Protein AF-A0A1V3ITT8-F1 (afdb_monomer_lite)

Sequence (87 aa):
MRSKSLGDLTALSSAQQLSENQETRLIGSEYTLFLNADEVMIRANNLMMESDEILEEDFHYYDEESLAFCGTTDFIHFLNAYIDFIT

Radius of gyration: 15.22 Å; chains: 1; bounding box: 30×44×28 Å

Structure (mmCIF, N/CA/C/O backbone):
data_AF-A0A1V3ITT8-F1
#
_entry.id   AF-A0A1V3ITT8-F1
#
loop_
_atom_site.group_PDB
_atom_site.id
_atom_site.type_symbol
_atom_site.label_atom_id
_atom_site.label_alt_id
_atom_site.label_comp_id
_atom_site.label_asym_id
_atom_site.label_entity_id
_atom_site.label_seq_id
_atom_site.pdbx_PDB_ins_code
_atom_site.Cartn_x
_atom_site.Cartn_y
_atom_site.Cartn_z
_atom_site.occupancy
_atom_site.B_iso_or_equiv
_atom_site.auth_seq_id
_atom_site.auth_comp_id
_atom_site.auth_asym_id
_atom_site.auth_atom_id
_atom_site.pdbx_PDB_model_num
ATOM 1 N N . MET A 1 1 ? 7.410 -19.427 -12.970 1.00 52.03 1 MET A N 1
ATOM 2 C CA . MET A 1 1 ? 6.431 -19.026 -11.939 1.00 52.03 1 MET A CA 1
ATOM 3 C C . MET A 1 1 ? 7.171 -18.232 -10.884 1.00 52.03 1 MET A C 1
ATOM 5 O O . MET A 1 1 ? 8.116 -18.768 -10.315 1.00 52.03 1 MET A O 1
ATOM 9 N N . ARG A 1 2 ? 6.849 -16.947 -10.699 1.00 56.66 2 ARG A N 1
ATOM 10 C CA . ARG A 1 2 ? 7.410 -16.163 -9.590 1.00 56.66 2 ARG A CA 1
ATOM 11 C C . ARG A 1 2 ? 6.661 -16.598 -8.328 1.00 56.66 2 ARG A C 1
ATOM 13 O O . ARG A 1 2 ? 5.458 -16.424 -8.259 1.00 56.66 2 ARG A O 1
ATOM 20 N N . SER A 1 3 ? 7.363 -17.232 -7.389 1.00 64.62 3 SER A N 1
ATOM 21 C CA . SER A 1 3 ? 6.823 -17.596 -6.071 1.00 64.62 3 SER A CA 1
ATOM 22 C C . SER A 1 3 ? 6.248 -16.368 -5.358 1.00 64.62 3 SER A C 1
ATOM 24 O O . SER A 1 3 ? 6.781 -15.272 -5.536 1.00 64.62 3 SER A O 1
ATOM 26 N N . LYS A 1 4 ? 5.235 -16.568 -4.501 1.00 66.44 4 LYS A N 1
ATOM 27 C CA . LYS A 1 4 ? 4.701 -15.544 -3.587 1.00 66.44 4 LYS A CA 1
ATOM 28 C C . LYS A 1 4 ? 5.845 -14.798 -2.894 1.00 66.44 4 LYS A C 1
ATOM 30 O O . LYS A 1 4 ? 6.699 -15.435 -2.268 1.00 66.44 4 LYS A O 1
ATOM 35 N N . SER A 1 5 ? 5.869 -13.472 -3.016 1.00 82.12 5 SER A N 1
ATOM 36 C CA . SER A 1 5 ? 6.823 -12.634 -2.292 1.00 82.12 5 SER A CA 1
ATOM 37 C C . SER A 1 5 ? 6.387 -12.516 -0.833 1.00 82.12 5 SER A C 1
ATOM 39 O O . SER A 1 5 ? 5.212 -12.296 -0.540 1.00 82.12 5 SER A O 1
ATOM 41 N N . LEU A 1 6 ? 7.338 -12.622 0.097 1.00 85.62 6 LEU A N 1
ATOM 42 C CA . LEU A 1 6 ? 7.090 -12.355 1.517 1.00 85.62 6 LEU A CA 1
ATOM 43 C C . LEU A 1 6 ? 6.565 -10.922 1.736 1.00 85.62 6 LEU A C 1
ATOM 45 O O . LEU A 1 6 ? 5.764 -10.692 2.642 1.00 85.62 6 LEU A O 1
ATOM 49 N N . GLY A 1 7 ? 6.979 -9.978 0.880 1.00 89.75 7 GLY A N 1
ATOM 50 C CA . GLY A 1 7 ? 6.512 -8.592 0.909 1.00 89.75 7 GLY A CA 1
ATOM 51 C C . GLY A 1 7 ? 5.012 -8.469 0.641 1.00 89.75 7 GLY A C 1
ATOM 52 O O . GLY A 1 7 ? 4.313 -7.835 1.425 1.00 89.75 7 GLY A O 1
ATOM 53 N N . ASP A 1 8 ? 4.506 -9.148 -0.393 1.00 91.44 8 ASP A N 1
ATOM 54 C CA . ASP A 1 8 ? 3.090 -9.084 -0.788 1.00 91.44 8 ASP A CA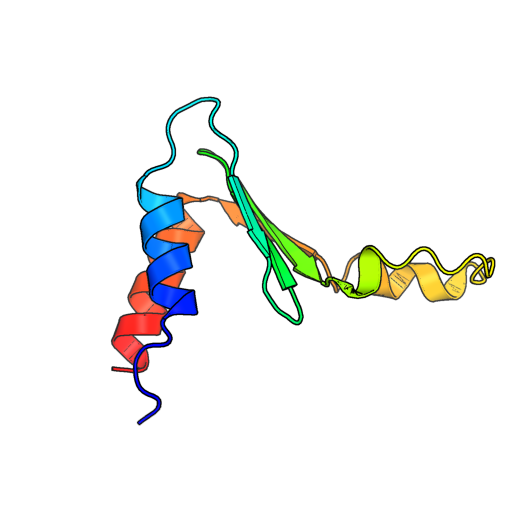 1
ATOM 55 C C . ASP A 1 8 ? 2.180 -9.633 0.321 1.00 91.44 8 ASP A C 1
ATOM 57 O O . ASP A 1 8 ? 1.161 -9.035 0.663 1.00 91.44 8 ASP A O 1
ATOM 61 N N . LEU A 1 9 ? 2.586 -10.745 0.947 1.00 93.44 9 LEU A N 1
ATOM 62 C CA . LEU A 1 9 ? 1.856 -11.348 2.068 1.00 93.44 9 LEU A CA 1
ATOM 63 C C . LEU A 1 9 ? 1.871 -10.455 3.314 1.00 93.44 9 LEU A C 1
ATOM 65 O O . LEU A 1 9 ? 0.862 -10.345 4.010 1.00 93.44 9 LEU A O 1
ATOM 69 N N . THR A 1 10 ? 2.997 -9.791 3.582 1.00 95.25 10 THR A N 1
ATOM 70 C CA . THR A 1 10 ? 3.118 -8.850 4.704 1.00 95.25 10 THR A CA 1
ATOM 71 C C . THR A 1 10 ? 2.217 -7.636 4.483 1.00 95.25 10 THR A C 1
ATOM 73 O O . THR A 1 10 ? 1.477 -7.260 5.392 1.00 95.25 10 THR A O 1
ATOM 76 N N . ALA A 1 11 ? 2.213 -7.073 3.271 1.00 95.69 11 ALA A N 1
ATOM 77 C CA . ALA A 1 11 ? 1.350 -5.953 2.906 1.00 95.69 11 ALA A CA 1
ATOM 78 C C . ALA A 1 11 ? -0.136 -6.315 3.032 1.00 95.69 11 ALA A C 1
ATOM 80 O O . ALA A 1 11 ? -0.889 -5.582 3.672 1.00 95.69 11 ALA A O 1
ATOM 81 N N . LEU A 1 12 ? -0.532 -7.483 2.516 1.00 96.75 12 LEU A N 1
ATOM 82 C CA . LEU A 1 12 ? -1.904 -7.977 2.618 1.00 96.75 12 LEU A CA 1
ATOM 83 C C . LEU A 1 12 ? -2.337 -8.172 4.077 1.00 96.75 12 LEU A C 1
ATOM 85 O O . LEU A 1 12 ? -3.384 -7.669 4.478 1.00 96.75 12 LEU A O 1
ATOM 89 N N . SER A 1 13 ? -1.520 -8.864 4.880 1.00 96.88 13 SER A N 1
ATOM 90 C CA . SER A 1 13 ? -1.839 -9.106 6.293 1.00 96.88 13 SER A CA 1
ATOM 91 C C . SER A 1 13 ? -1.947 -7.808 7.098 1.00 96.88 13 SER A C 1
ATOM 93 O O . SER A 1 13 ? -2.861 -7.668 7.904 1.00 96.88 13 SER A O 1
ATOM 95 N N . SER A 1 14 ? -1.068 -6.837 6.826 1.00 96.69 14 SER A N 1
ATOM 96 C CA . SER A 1 14 ? -1.083 -5.538 7.499 1.00 96.69 14 SER A CA 1
ATOM 97 C C . SER A 1 14 ? -2.348 -4.759 7.155 1.00 96.69 14 SER A C 1
ATOM 99 O O . SER A 1 14 ? -3.004 -4.252 8.057 1.00 96.69 14 SER A O 1
ATOM 101 N N . ALA A 1 15 ? -2.728 -4.713 5.872 1.00 96.56 15 ALA A N 1
ATOM 102 C CA . ALA A 1 15 ? -3.931 -4.012 5.428 1.00 96.56 15 ALA A CA 1
ATOM 103 C C . ALA A 1 15 ? -5.216 -4.614 6.028 1.00 96.56 15 ALA A C 1
ATOM 105 O O . ALA A 1 15 ? -6.128 -3.884 6.401 1.00 96.56 15 ALA A O 1
ATOM 106 N N . GLN A 1 16 ? -5.279 -5.942 6.174 1.00 96.62 16 GLN A N 1
ATOM 107 C CA . GLN A 1 16 ? -6.448 -6.645 6.721 1.00 96.62 16 GLN A CA 1
ATOM 108 C C . GLN A 1 16 ? -6.645 -6.466 8.235 1.00 96.62 16 GLN A C 1
ATOM 110 O O . GLN A 1 16 ? -7.732 -6.742 8.739 1.00 96.62 16 GLN A O 1
ATOM 115 N N . GLN A 1 17 ? -5.606 -6.061 8.968 1.00 95.56 17 GLN A N 1
ATOM 116 C CA . GLN A 1 17 ? -5.623 -5.961 10.432 1.00 95.56 17 GLN A CA 1
ATOM 117 C C . GLN A 1 17 ? -5.821 -4.532 10.955 1.00 95.56 17 GLN A C 1
ATOM 119 O O . GLN A 1 17 ? -5.833 -4.336 12.169 1.00 95.56 17 GLN A O 1
ATOM 124 N N . LEU A 1 18 ? -5.970 -3.545 10.069 1.00 94.12 18 LEU A N 1
ATOM 125 C CA . LEU A 1 18 ? -6.150 -2.146 10.453 1.00 94.12 18 LEU A CA 1
ATOM 126 C C . LEU A 1 18 ? -7.502 -1.931 11.140 1.00 94.12 18 LEU A C 1
ATOM 128 O O . LEU A 1 18 ? -8.545 -2.327 10.622 1.00 94.12 18 LEU A O 1
ATOM 132 N N . SER A 1 19 ? -7.481 -1.272 12.298 1.00 91.75 19 SER A N 1
ATOM 133 C CA . SER A 1 19 ? -8.683 -0.750 12.951 1.00 91.75 19 SER A CA 1
ATOM 134 C C . SER A 1 19 ? -8.874 0.742 12.674 1.00 91.75 19 SER A C 1
ATOM 136 O O . SER A 1 19 ? -7.936 1.441 12.287 1.00 91.75 19 SER A O 1
ATOM 138 N N . GLU A 1 20 ? -10.075 1.258 12.949 1.00 84.81 20 GLU A N 1
ATOM 139 C CA . GLU A 1 20 ? -10.345 2.701 12.933 1.00 84.81 20 GLU A CA 1
ATOM 140 C C . GLU A 1 20 ? -9.304 3.458 13.783 1.00 84.81 20 GLU A C 1
ATOM 142 O O . GLU A 1 20 ? -9.009 3.067 14.916 1.00 84.81 20 GLU A O 1
ATOM 147 N N . ASN A 1 21 ? -8.756 4.550 13.236 1.00 88.62 21 ASN A N 1
ATOM 148 C CA . ASN A 1 21 ? -7.683 5.379 13.815 1.00 88.62 21 ASN A CA 1
ATOM 149 C C . ASN A 1 21 ? -6.296 4.720 13.928 1.00 88.62 21 ASN A C 1
ATOM 151 O O . ASN A 1 21 ? -5.414 5.270 14.593 1.00 88.62 21 ASN A O 1
ATOM 155 N N . GLN A 1 22 ? -6.082 3.557 13.313 1.00 92.00 22 GLN A N 1
ATOM 156 C CA . GLN A 1 22 ? -4.766 2.934 13.261 1.00 92.00 22 GLN A CA 1
ATOM 157 C C . GLN A 1 22 ? -4.055 3.299 11.958 1.00 92.00 22 GLN A C 1
ATOM 159 O O . GLN A 1 22 ? -4.619 3.172 10.873 1.00 92.00 22 GLN A O 1
ATOM 164 N N . GLU A 1 23 ? -2.796 3.706 12.076 1.00 94.44 23 GLU A N 1
ATOM 165 C CA . GLU A 1 23 ? -1.918 3.969 10.941 1.00 94.44 23 GLU A CA 1
ATOM 166 C C . GLU A 1 23 ? -0.678 3.088 11.049 1.00 94.44 23 GLU A C 1
ATOM 168 O O . GLU A 1 23 ? -0.123 2.887 12.135 1.00 94.44 23 GLU A O 1
ATOM 173 N N . THR A 1 24 ? -0.230 2.549 9.922 1.00 95.88 24 THR A N 1
ATOM 174 C CA . THR A 1 24 ? 1.004 1.767 9.846 1.00 95.88 24 THR A CA 1
ATOM 175 C C . THR A 1 24 ? 1.782 2.101 8.585 1.00 95.88 24 THR A C 1
ATOM 177 O O . THR A 1 24 ? 1.250 2.645 7.614 1.00 95.88 24 THR A O 1
ATOM 180 N N . ARG A 1 25 ? 3.071 1.767 8.598 1.00 96.31 25 ARG A N 1
ATOM 181 C CA . ARG A 1 25 ? 3.985 2.025 7.491 1.00 96.31 25 ARG A CA 1
ATOM 182 C C . ARG A 1 25 ? 4.837 0.798 7.213 1.00 96.31 25 ARG A C 1
ATOM 184 O O . ARG A 1 25 ? 5.468 0.264 8.123 1.00 96.31 25 ARG A O 1
ATOM 191 N N . LEU A 1 26 ? 4.911 0.400 5.947 1.00 96.19 26 LEU A N 1
ATOM 192 C CA . LEU A 1 26 ? 5.791 -0.669 5.479 1.00 96.19 26 LEU A CA 1
ATOM 193 C C . LEU A 1 26 ? 6.844 -0.073 4.549 1.00 96.19 26 LEU A C 1
ATOM 195 O O . LEU A 1 26 ? 6.518 0.448 3.484 1.00 96.19 26 LEU A O 1
ATOM 199 N N . ILE A 1 27 ? 8.106 -0.135 4.965 1.00 94.38 27 ILE A N 1
ATOM 200 C CA . ILE A 1 27 ? 9.229 0.445 4.224 1.00 94.38 27 ILE A CA 1
ATOM 201 C C . ILE A 1 27 ? 9.870 -0.656 3.377 1.00 94.38 27 ILE A C 1
ATOM 203 O O . ILE A 1 27 ? 10.484 -1.580 3.911 1.00 94.38 27 ILE A O 1
ATOM 207 N N . GLY A 1 28 ? 9.705 -0.563 2.059 1.00 91.62 28 GLY A N 1
ATOM 208 C CA . GLY A 1 28 ? 10.430 -1.367 1.078 1.00 91.62 28 GLY A CA 1
ATOM 209 C C . GLY A 1 28 ? 11.727 -0.689 0.634 1.00 91.62 28 GLY A C 1
ATOM 210 O O . GLY A 1 28 ? 12.077 0.383 1.124 1.00 91.62 28 GLY A O 1
ATOM 211 N N . SER A 1 29 ? 12.440 -1.304 -0.314 1.00 89.88 29 SER A N 1
ATOM 212 C CA . SER A 1 29 ? 13.664 -0.717 -0.880 1.00 89.88 29 SER A CA 1
ATOM 213 C C . SER A 1 29 ? 13.364 0.511 -1.744 1.00 89.88 29 SER A C 1
ATOM 215 O O . SER A 1 29 ? 13.947 1.568 -1.526 1.00 89.88 29 SER A O 1
ATOM 217 N N . GLU A 1 30 ? 12.397 0.389 -2.657 1.00 88.50 30 GLU A N 1
ATOM 218 C CA . GLU A 1 30 ? 12.042 1.446 -3.616 1.00 88.50 30 GLU A CA 1
ATOM 219 C C . GLU A 1 30 ? 10.844 2.283 -3.165 1.00 88.50 30 GLU A C 1
ATOM 221 O O . GLU A 1 30 ? 10.793 3.481 -3.422 1.00 88.50 30 GLU A O 1
ATOM 226 N N . TYR A 1 31 ? 9.883 1.661 -2.477 1.00 91.94 31 TYR A N 1
ATOM 227 C CA . TYR A 1 31 ? 8.621 2.288 -2.095 1.00 91.94 31 TYR A CA 1
ATOM 228 C C . TYR A 1 31 ? 8.319 2.088 -0.617 1.00 91.94 31 TYR A C 1
ATOM 230 O O . TYR A 1 31 ? 8.652 1.059 -0.024 1.00 91.94 31 TYR A O 1
ATOM 238 N N . THR A 1 32 ? 7.606 3.053 -0.053 1.00 94.44 32 THR A N 1
ATOM 239 C CA . THR A 1 32 ? 6.982 2.966 1.261 1.00 94.44 32 THR A CA 1
ATOM 240 C C . THR A 1 32 ? 5.467 2.948 1.102 1.00 94.44 32 THR A C 1
ATOM 242 O O . THR A 1 32 ? 4.905 3.812 0.428 1.00 94.44 32 THR A O 1
ATOM 245 N N . LEU A 1 33 ? 4.812 1.991 1.759 1.00 96.50 33 LEU A N 1
ATOM 246 C CA . LEU A 1 33 ? 3.363 1.976 1.931 1.00 96.50 33 LEU A CA 1
ATOM 247 C C . LEU A 1 33 ? 2.993 2.641 3.251 1.00 96.50 33 LEU A C 1
ATOM 249 O O . LEU A 1 33 ? 3.597 2.356 4.287 1.00 96.50 33 LEU A O 1
ATOM 253 N N . PHE A 1 34 ? 1.963 3.467 3.210 1.00 97.31 34 PHE A N 1
ATOM 254 C CA . PHE A 1 34 ? 1.284 4.032 4.362 1.00 97.31 34 PHE A CA 1
ATOM 255 C C . PHE A 1 34 ? -0.140 3.518 4.313 1.00 97.31 34 PHE A C 1
ATOM 257 O O . PHE A 1 34 ? -0.782 3.607 3.267 1.00 97.31 34 PHE A O 1
ATOM 264 N N . LEU A 1 35 ? -0.604 2.937 5.409 1.00 97.75 35 LEU A N 1
ATOM 265 C CA . LEU A 1 35 ? -1.904 2.292 5.448 1.00 97.75 35 LEU A CA 1
ATOM 266 C C . LEU A 1 35 ? -2.685 2.779 6.660 1.00 97.75 35 LEU A C 1
ATOM 268 O O . LEU A 1 35 ? -2.160 2.786 7.777 1.00 97.75 35 LEU A O 1
ATOM 272 N N . ASN A 1 36 ? -3.943 3.123 6.428 1.00 96.81 36 ASN A N 1
ATOM 273 C CA . ASN A 1 36 ? -4.957 3.285 7.459 1.00 96.81 36 ASN A CA 1
ATOM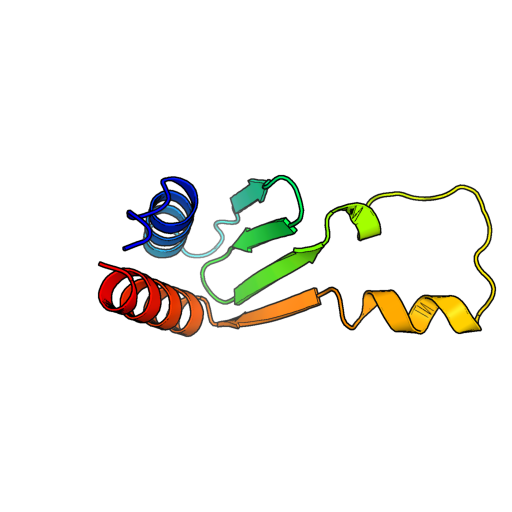 274 C C . ASN A 1 36 ? -6.244 2.552 7.029 1.00 96.81 36 ASN A C 1
ATOM 276 O O . ASN A 1 36 ? -6.269 1.875 5.999 1.00 96.81 36 ASN A O 1
ATOM 280 N N . ALA A 1 37 ? -7.300 2.615 7.838 1.00 96.50 37 ALA A N 1
ATOM 281 C CA . ALA A 1 37 ? -8.540 1.890 7.552 1.00 96.50 37 ALA A CA 1
ATOM 282 C C . ALA A 1 37 ? -9.242 2.344 6.253 1.00 96.50 37 ALA A C 1
ATOM 284 O O . ALA A 1 37 ? -9.930 1.538 5.626 1.00 96.50 37 ALA A O 1
ATOM 285 N N . ASP A 1 38 ? -9.037 3.593 5.831 1.00 96.31 38 ASP A N 1
ATOM 286 C CA . ASP A 1 38 ? -9.749 4.222 4.717 1.00 96.31 38 ASP A CA 1
ATOM 287 C C . ASP A 1 38 ? -8.928 4.219 3.416 1.00 96.31 38 ASP A C 1
ATOM 289 O O . ASP A 1 38 ? -9.460 3.931 2.342 1.00 96.31 38 ASP A O 1
ATOM 293 N N . GLU A 1 39 ? -7.626 4.493 3.502 1.00 96.75 39 GLU A N 1
ATOM 294 C CA . GLU A 1 39 ? -6.744 4.745 2.365 1.00 96.75 39 GLU A CA 1
ATOM 295 C C . GLU A 1 39 ? -5.361 4.089 2.523 1.00 96.75 39 GLU A C 1
ATOM 297 O O . GLU A 1 39 ? -4.778 4.001 3.612 1.00 96.75 39 GLU A O 1
ATOM 302 N N . VAL A 1 40 ? -4.807 3.674 1.385 1.00 97.50 40 VAL A N 1
ATOM 303 C CA . VAL A 1 40 ? -3.405 3.298 1.220 1.00 97.50 40 VAL A CA 1
ATOM 304 C C . VAL A 1 40 ? -2.724 4.309 0.309 1.00 97.5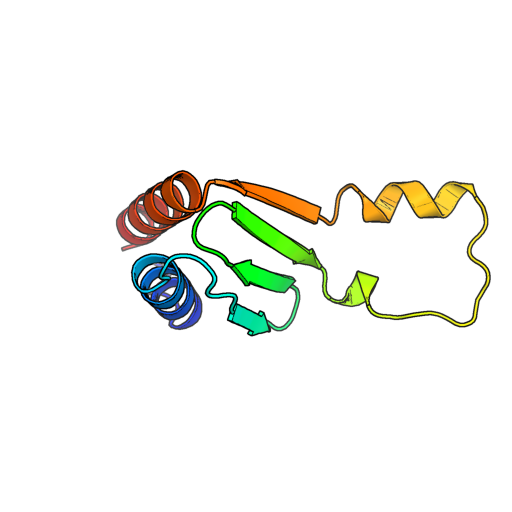0 40 VAL A C 1
ATOM 306 O O . VAL A 1 40 ? -3.159 4.520 -0.824 1.00 97.50 40 VAL A O 1
ATOM 309 N N . MET A 1 41 ? -1.607 4.862 0.781 1.00 95.69 41 MET A N 1
ATOM 310 C CA . MET A 1 41 ? -0.689 5.675 -0.014 1.00 95.69 41 MET A CA 1
ATOM 311 C C . MET A 1 41 ? 0.597 4.892 -0.279 1.00 95.69 41 MET A C 1
ATOM 313 O O . MET A 1 41 ? 1.242 4.386 0.642 1.00 95.69 41 MET A O 1
ATOM 317 N N . IL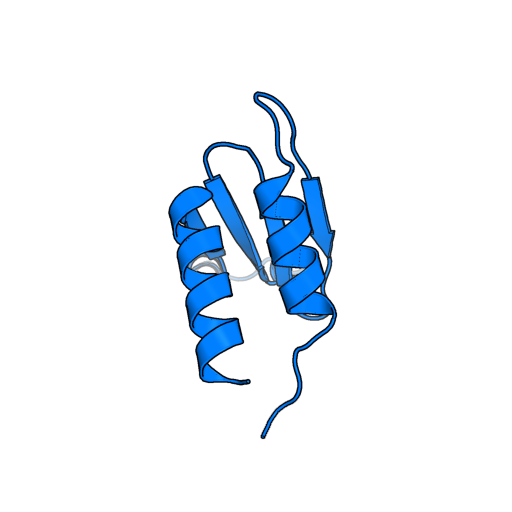E A 1 42 ? 1.007 4.835 -1.540 1.00 93.94 42 ILE A N 1
ATOM 318 C CA . ILE A 1 42 ? 2.297 4.304 -1.975 1.00 93.94 42 ILE A CA 1
ATOM 319 C C . ILE A 1 42 ? 3.149 5.485 -2.411 1.00 93.94 42 ILE A C 1
ATOM 321 O O . ILE A 1 42 ? 2.713 6.293 -3.225 1.00 93.94 42 ILE A O 1
ATOM 325 N N . ARG A 1 43 ? 4.367 5.576 -1.881 1.00 91.88 43 ARG A N 1
ATOM 326 C CA . ARG A 1 43 ? 5.301 6.659 -2.198 1.00 91.88 43 ARG A CA 1
ATOM 327 C C . ARG A 1 43 ? 6.678 6.103 -2.514 1.00 91.88 43 ARG A C 1
ATOM 329 O O . ARG A 1 43 ? 7.191 5.293 -1.738 1.00 91.88 43 ARG A O 1
ATOM 336 N N . ALA A 1 44 ? 7.299 6.570 -3.591 1.00 90.25 44 ALA A N 1
ATOM 337 C CA . ALA A 1 44 ? 8.699 6.264 -3.870 1.00 90.25 44 ALA A CA 1
ATOM 338 C C . ALA A 1 44 ? 9.626 6.832 -2.774 1.00 90.25 44 ALA A C 1
ATOM 340 O O . ALA A 1 44 ? 9.409 7.918 -2.233 1.00 90.25 44 ALA A O 1
ATOM 341 N N . ASN A 1 45 ? 10.655 6.082 -2.389 1.00 88.00 45 ASN A N 1
ATOM 342 C CA . ASN A 1 45 ? 11.545 6.462 -1.288 1.00 88.00 45 ASN A CA 1
ATOM 343 C C . ASN A 1 45 ? 12.493 7.610 -1.656 1.00 88.00 45 ASN A C 1
ATOM 345 O O . ASN A 1 45 ? 12.884 8.373 -0.774 1.00 88.00 45 ASN A O 1
ATOM 349 N N . ASN A 1 46 ? 12.834 7.748 -2.939 1.00 81.06 46 ASN A N 1
ATOM 350 C CA . ASN A 1 46 ? 13.647 8.850 -3.457 1.00 81.06 46 ASN A CA 1
ATOM 351 C C . ASN A 1 46 ? 12.984 10.226 -3.252 1.00 81.06 46 ASN A C 1
ATOM 353 O O . ASN A 1 46 ? 13.706 11.195 -3.074 1.00 81.06 46 ASN A O 1
ATOM 357 N N . LEU A 1 47 ? 11.652 10.304 -3.142 1.00 70.25 47 LEU A N 1
ATOM 358 C CA . LEU A 1 47 ? 10.935 11.532 -2.763 1.00 70.25 47 LEU A CA 1
ATOM 359 C C . LEU A 1 47 ? 11.226 12.004 -1.332 1.00 70.25 47 LEU A C 1
ATOM 361 O O . LEU A 1 47 ? 10.894 13.125 -0.967 1.00 70.25 47 LEU A O 1
ATOM 365 N N . MET A 1 48 ? 11.789 11.144 -0.476 1.00 60.25 48 MET A N 1
ATOM 366 C CA . MET A 1 48 ? 12.205 11.528 0.877 1.00 60.25 48 MET A CA 1
ATOM 367 C C . MET A 1 48 ? 13.662 12.006 0.929 1.00 60.25 48 MET A C 1
ATOM 369 O O . MET A 1 48 ? 14.119 12.442 1.984 1.00 60.25 48 MET A O 1
ATOM 373 N N . MET A 1 49 ? 14.398 11.905 -0.181 1.00 55.69 49 MET A N 1
ATOM 374 C CA . MET A 1 49 ? 15.732 12.474 -0.290 1.00 55.69 49 MET A CA 1
ATOM 375 C C . MET A 1 49 ? 15.581 13.971 -0.555 1.00 55.69 49 MET A C 1
ATOM 377 O O . MET A 1 49 ? 15.480 14.390 -1.701 1.00 55.69 49 MET A O 1
ATOM 381 N N . GLU A 1 50 ? 15.561 14.777 0.506 1.00 48.91 50 GLU A N 1
ATOM 382 C CA . GLU A 1 50 ? 15.882 16.199 0.384 1.00 48.91 50 GLU A CA 1
ATOM 383 C C . GLU A 1 50 ? 17.308 16.286 -0.173 1.00 48.91 50 GLU A C 1
ATOM 385 O O . GLU A 1 50 ? 18.294 16.097 0.542 1.00 48.91 50 GLU A O 1
ATOM 390 N N . SER A 1 51 ? 17.443 16.495 -1.480 1.00 46.66 51 SER A N 1
ATOM 391 C CA . SER A 1 51 ? 18.648 17.127 -1.982 1.00 46.66 51 SER A CA 1
ATOM 392 C C . SER A 1 51 ? 18.597 18.572 -1.500 1.00 46.66 51 SER A C 1
ATOM 394 O O . SER A 1 51 ? 17.675 19.297 -1.858 1.00 46.66 51 SER A O 1
ATOM 396 N N . ASP A 1 52 ? 19.609 19.023 -0.759 1.00 47.78 52 ASP A N 1
ATOM 397 C CA . ASP A 1 52 ? 19.863 20.451 -0.477 1.00 47.78 52 ASP A CA 1
ATOM 398 C C . ASP A 1 52 ? 20.076 21.291 -1.767 1.00 47.78 52 ASP A C 1
ATOM 400 O O . ASP A 1 52 ? 20.402 22.478 -1.720 1.00 47.78 52 ASP A O 1
ATOM 404 N N . GLU A 1 53 ? 19.922 20.681 -2.942 1.00 48.53 53 GLU A N 1
ATOM 405 C CA . GLU A 1 53 ? 19.911 21.328 -4.239 1.00 48.53 53 GLU A CA 1
ATOM 406 C C . GLU A 1 53 ? 18.490 21.797 -4.545 1.00 48.53 53 GLU A C 1
ATOM 408 O O . GLU A 1 53 ? 17.562 21.004 -4.684 1.00 48.53 53 GLU A O 1
ATOM 413 N N . ILE A 1 54 ? 18.337 23.117 -4.645 1.00 49.72 54 ILE A N 1
ATOM 414 C CA . ILE A 1 54 ? 17.145 23.778 -5.174 1.00 49.72 54 ILE A CA 1
ATOM 415 C C . ILE A 1 54 ? 16.956 23.263 -6.605 1.00 49.72 54 ILE A C 1
ATOM 417 O O . ILE A 1 54 ? 17.636 23.714 -7.526 1.00 49.72 54 ILE A O 1
ATOM 421 N N . LEU A 1 55 ? 16.082 22.276 -6.777 1.00 53.81 55 LEU A N 1
ATOM 422 C CA . LEU A 1 55 ? 15.688 21.791 -8.091 1.00 53.81 55 LEU A CA 1
ATOM 423 C C . LEU A 1 55 ? 14.824 22.871 -8.752 1.00 53.81 55 LEU A C 1
ATOM 425 O O . LEU A 1 55 ? 13.904 23.403 -8.135 1.00 53.81 55 LEU A 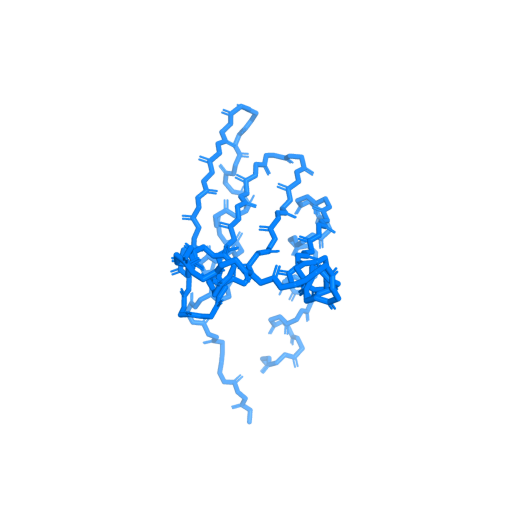O 1
ATOM 429 N N . GLU A 1 56 ? 15.179 23.250 -9.982 1.00 50.25 56 GLU A N 1
ATOM 430 C CA . GLU A 1 56 ? 14.438 24.245 -10.763 1.00 50.25 56 GLU A CA 1
ATOM 431 C C . GLU A 1 56 ? 12.978 23.808 -10.988 1.00 50.25 56 GLU A C 1
ATOM 433 O O . GLU A 1 56 ? 12.681 22.613 -11.007 1.00 50.25 56 GLU A O 1
ATOM 438 N N . GLU A 1 57 ? 12.077 24.781 -11.190 1.00 50.50 57 GLU A N 1
ATOM 439 C CA . GLU A 1 57 ? 10.609 24.611 -11.213 1.00 50.50 57 GLU A CA 1
ATOM 440 C C . GLU A 1 57 ? 10.091 23.500 -12.159 1.00 50.50 57 GLU A C 1
ATOM 442 O O . GLU A 1 57 ? 9.004 22.966 -11.939 1.00 50.50 57 GLU A O 1
ATOM 447 N N . ASP A 1 58 ? 10.875 23.092 -13.162 1.00 48.69 58 ASP A N 1
ATOM 448 C CA . ASP A 1 58 ? 10.544 22.027 -14.121 1.00 48.69 58 ASP A CA 1
ATOM 449 C C . ASP A 1 58 ? 10.772 20.586 -13.600 1.00 48.69 58 ASP A C 1
ATOM 451 O O . ASP A 1 58 ? 10.332 19.630 -14.243 1.00 48.69 58 ASP A O 1
ATOM 455 N N . PHE A 1 59 ? 11.418 20.385 -12.442 1.00 50.66 59 PHE A N 1
ATOM 456 C CA . PHE A 1 59 ? 11.652 19.048 -11.860 1.00 50.66 59 PHE A CA 1
ATOM 457 C C . PHE A 1 59 ? 10.580 18.592 -10.858 1.00 50.66 59 PHE A C 1
ATOM 459 O O . PHE A 1 59 ? 10.534 17.411 -10.522 1.00 50.66 59 PHE A O 1
ATOM 466 N N . HIS A 1 60 ? 9.678 19.480 -10.434 1.00 52.06 60 HIS A N 1
ATOM 467 C CA . HIS A 1 60 ? 8.587 19.138 -9.509 1.00 52.06 60 HIS A CA 1
ATOM 468 C C . HIS A 1 60 ? 7.523 18.211 -10.121 1.00 52.06 60 HIS A C 1
ATOM 470 O O . HIS A 1 60 ? 6.779 17.553 -9.397 1.00 52.06 60 HIS A O 1
ATOM 476 N N . TYR A 1 61 ? 7.464 18.106 -11.453 1.00 44.62 61 TYR A N 1
ATOM 477 C CA . TYR A 1 61 ? 6.504 17.244 -12.151 1.00 44.62 61 TYR A CA 1
ATOM 478 C C . TYR A 1 61 ? 6.729 15.734 -11.915 1.00 44.62 61 TYR A C 1
ATOM 480 O O . TYR A 1 61 ? 5.810 14.951 -12.140 1.00 44.62 61 TYR A O 1
ATOM 488 N N . TYR A 1 62 ? 7.905 15.306 -11.435 1.00 51.72 62 TYR A N 1
ATOM 489 C CA . TYR A 1 62 ? 8.217 13.886 -11.185 1.00 51.72 62 TYR A CA 1
ATOM 490 C C . TYR A 1 62 ? 7.720 13.360 -9.826 1.00 51.72 62 TYR A C 1
ATOM 492 O O . TYR A 1 62 ? 7.689 12.142 -9.603 1.00 51.72 62 TYR A O 1
ATOM 500 N N . ASP A 1 63 ? 7.311 14.256 -8.926 1.00 55.66 63 ASP A N 1
ATOM 501 C CA . ASP A 1 63 ? 6.899 13.889 -7.572 1.00 55.66 63 ASP A CA 1
ATOM 502 C C . ASP A 1 63 ? 5.469 13.330 -7.543 1.00 55.66 63 ASP A C 1
ATOM 504 O O . ASP A 1 63 ? 5.190 12.351 -6.846 1.00 55.66 63 ASP A O 1
ATOM 508 N N . GLU A 1 64 ? 4.573 13.898 -8.357 1.00 54.69 64 GLU A N 1
ATOM 509 C CA . GLU A 1 64 ? 3.169 13.478 -8.447 1.00 54.69 64 GLU A CA 1
ATOM 510 C C . GLU A 1 64 ? 2.998 12.115 -9.142 1.00 54.69 64 GLU A C 1
ATOM 512 O O . GLU A 1 64 ? 2.120 11.344 -8.760 1.00 54.69 64 GLU A O 1
ATOM 517 N N . GLU A 1 65 ? 3.867 11.758 -10.099 1.00 61.28 65 GLU A N 1
ATOM 518 C CA . GLU A 1 65 ? 3.878 10.422 -10.731 1.00 61.28 65 GLU A CA 1
ATOM 519 C C . GLU A 1 65 ? 4.398 9.317 -9.792 1.00 61.28 65 GLU A C 1
ATOM 521 O O . GLU A 1 65 ? 4.192 8.125 -10.034 1.00 61.28 65 GLU A O 1
ATOM 526 N N . SER A 1 66 ? 5.070 9.707 -8.707 1.00 77.44 66 SER A N 1
ATOM 527 C CA . SER A 1 66 ? 5.744 8.812 -7.760 1.00 77.44 66 SER A CA 1
ATOM 528 C C . SER A 1 66 ? 4.925 8.561 -6.479 1.00 77.44 66 SER A C 1
ATOM 530 O O . SER A 1 66 ? 5.429 7.984 -5.503 1.00 77.44 66 SER A O 1
ATOM 532 N N . LEU A 1 67 ? 3.652 8.974 -6.502 1.00 88.19 67 LEU A N 1
ATOM 533 C CA . LEU A 1 67 ? 2.638 8.791 -5.469 1.00 88.19 67 LEU A CA 1
ATOM 534 C C . LEU A 1 67 ? 1.404 8.092 -6.052 1.00 88.19 67 LEU A C 1
ATOM 536 O O . LEU A 1 67 ? 0.917 8.440 -7.123 1.00 88.19 67 LEU A O 1
ATOM 540 N N . ALA A 1 68 ? 0.855 7.123 -5.325 1.00 91.12 68 ALA A N 1
ATOM 541 C CA . ALA A 1 68 ? -0.404 6.482 -5.687 1.00 91.12 68 ALA A CA 1
ATOM 542 C C . ALA A 1 68 ? -1.291 6.303 -4.458 1.00 91.12 68 ALA A C 1
ATOM 544 O O . ALA A 1 68 ? -0.803 5.963 -3.380 1.00 91.12 68 ALA A O 1
ATOM 545 N N . PHE A 1 69 ? -2.595 6.489 -4.649 1.00 94.56 69 PHE A N 1
ATOM 546 C CA . PHE A 1 69 ? -3.606 6.391 -3.602 1.00 94.56 69 PHE A CA 1
ATOM 547 C C . PHE A 1 69 ? -4.720 5.447 -4.035 1.00 94.56 69 PHE A C 1
ATOM 549 O O . PHE A 1 69 ? -5.102 5.413 -5.208 1.00 94.56 69 PHE A O 1
ATOM 556 N N . CYS A 1 70 ? -5.253 4.683 -3.089 1.00 96.94 70 CYS A N 1
ATOM 557 C CA . CYS A 1 70 ? -6.462 3.891 -3.288 1.00 96.94 70 CYS A CA 1
ATOM 558 C C . CYS A 1 70 ? -7.133 3.596 -1.948 1.00 96.94 70 CYS A C 1
ATOM 560 O O . CYS A 1 70 ? -6.492 3.664 -0.899 1.00 96.94 70 CYS A O 1
ATOM 562 N N . GLY A 1 71 ? -8.416 3.231 -1.981 1.00 97.81 71 GLY A N 1
ATOM 563 C CA . GLY A 1 71 ? -9.098 2.766 -0.781 1.00 97.81 71 GLY A CA 1
ATOM 564 C C . GLY A 1 71 ? -8.468 1.474 -0.258 1.00 97.81 71 GLY A C 1
ATOM 565 O O . GLY A 1 71 ? -8.110 0.588 -1.041 1.00 97.81 71 GLY A O 1
ATOM 566 N N . THR A 1 72 ? -8.377 1.315 1.062 1.00 97.50 72 THR A N 1
ATOM 567 C CA . THR A 1 72 ? -7.766 0.118 1.676 1.00 97.50 72 THR A CA 1
ATOM 568 C C . THR A 1 72 ? -8.465 -1.176 1.252 1.00 97.50 72 THR A C 1
ATOM 570 O O . THR A 1 72 ? -7.818 -2.203 1.038 1.00 97.50 72 THR A O 1
ATOM 573 N N . THR A 1 73 ? -9.781 -1.124 1.032 1.00 97.69 73 THR A N 1
ATOM 574 C CA . THR A 1 73 ? -10.549 -2.270 0.516 1.00 97.69 73 THR A CA 1
ATOM 575 C C . THR A 1 73 ? -10.143 -2.640 -0.915 1.00 97.69 73 THR A C 1
ATOM 577 O O . THR A 1 73 ? -9.955 -3.823 -1.211 1.00 97.69 73 THR A O 1
ATOM 580 N N . ASP A 1 74 ? -9.953 -1.648 -1.788 1.00 98.06 74 ASP A N 1
ATOM 581 C CA . ASP A 1 74 ? -9.530 -1.869 -3.176 1.00 98.06 74 ASP A CA 1
ATOM 582 C C . ASP A 1 74 ? -8.102 -2.415 -3.231 1.00 98.06 74 ASP A C 1
ATOM 584 O O . ASP A 1 74 ? -7.817 -3.347 -3.986 1.00 98.06 74 ASP A O 1
ATOM 588 N N . PHE A 1 75 ? -7.219 -1.905 -2.369 1.00 97.56 75 PHE A N 1
ATOM 589 C CA . PHE A 1 75 ? -5.852 -2.400 -2.230 1.00 97.56 75 PHE A CA 1
ATOM 590 C C . PHE A 1 75 ? -5.806 -3.882 -1.827 1.00 97.56 75 PHE A C 1
ATOM 592 O O . PHE A 1 75 ? -5.095 -4.679 -2.445 1.00 97.56 75 PHE A O 1
ATOM 599 N N . ILE A 1 76 ? -6.602 -4.278 -0.825 1.00 97.69 76 ILE A N 1
ATOM 600 C CA . ILE A 1 76 ? -6.726 -5.679 -0.391 1.00 97.69 76 ILE A CA 1
ATOM 601 C C . ILE A 1 76 ? -7.261 -6.545 -1.535 1.00 97.69 76 ILE A C 1
ATOM 603 O O . ILE A 1 76 ? -6.743 -7.639 -1.773 1.00 97.69 76 ILE A O 1
ATOM 607 N N . HIS A 1 77 ? -8.286 -6.078 -2.251 1.00 98.00 77 HIS A N 1
ATOM 608 C CA . HIS A 1 77 ? -8.845 -6.808 -3.388 1.00 98.00 77 HIS A CA 1
ATOM 609 C C . HIS A 1 77 ? -7.799 -7.022 -4.491 1.00 98.00 77 HIS A C 1
ATOM 611 O O . HIS A 1 77 ? -7.605 -8.151 -4.949 1.00 98.00 77 HIS A O 1
ATOM 617 N N . PHE A 1 78 ? -7.074 -5.961 -4.854 1.00 96.19 78 PHE A N 1
ATOM 618 C CA . PHE A 1 78 ? -5.993 -6.000 -5.834 1.00 96.19 78 PHE A CA 1
ATOM 619 C C . PHE A 1 78 ? -4.884 -6.981 -5.437 1.00 96.19 78 PHE A C 1
ATOM 621 O O . PHE A 1 78 ? -4.516 -7.836 -6.245 1.00 96.19 78 PHE A O 1
ATOM 628 N N .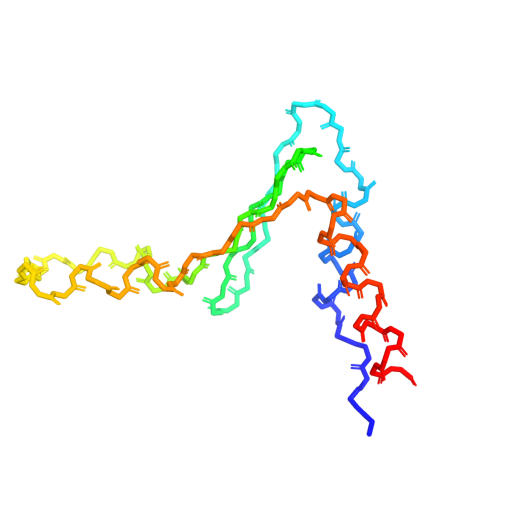 LEU A 1 79 ? -4.376 -6.907 -4.200 1.00 95.19 79 LEU A N 1
ATOM 629 C CA . LEU A 1 79 ? -3.299 -7.790 -3.742 1.00 95.19 79 LEU A CA 1
ATOM 630 C C . LEU A 1 79 ? -3.710 -9.261 -3.757 1.00 95.19 79 LEU A C 1
ATOM 632 O O . LEU A 1 79 ? -2.916 -10.098 -4.182 1.00 95.19 79 LEU A O 1
ATOM 636 N N . ASN A 1 80 ? -4.936 -9.586 -3.338 1.00 96.19 80 ASN A N 1
ATOM 637 C CA . ASN A 1 80 ? -5.434 -10.960 -3.417 1.00 96.19 80 ASN A CA 1
ATOM 638 C C . ASN A 1 80 ? -5.460 -11.455 -4.868 1.00 96.19 80 ASN A C 1
ATOM 640 O O . ASN A 1 80 ? -4.883 -12.499 -5.165 1.00 96.19 80 ASN A O 1
ATOM 644 N N . ALA A 1 81 ? -6.049 -10.677 -5.782 1.00 95.94 81 ALA A N 1
ATOM 645 C CA . ALA A 1 81 ? -6.119 -11.043 -7.195 1.00 95.94 81 ALA A CA 1
ATOM 646 C C . ALA A 1 81 ? -4.725 -11.188 -7.832 1.00 95.94 81 ALA A C 1
ATOM 648 O O . ALA A 1 81 ? -4.488 -12.109 -8.612 1.00 95.94 81 ALA A O 1
ATOM 649 N N . TYR A 1 82 ? -3.785 -10.306 -7.481 1.00 93.38 82 TYR A N 1
ATOM 650 C CA . TYR A 1 82 ? -2.404 -10.379 -7.949 1.00 93.38 82 TYR A CA 1
ATOM 651 C C . TYR A 1 82 ? -1.683 -11.628 -7.426 1.00 93.38 82 TYR A C 1
ATOM 653 O O . TYR A 1 82 ? -1.068 -12.346 -8.215 1.00 93.38 82 TYR A O 1
ATOM 661 N N . ILE A 1 83 ? -1.784 -11.916 -6.123 1.00 92.00 83 ILE A N 1
ATOM 662 C CA . ILE A 1 83 ? -1.182 -13.104 -5.500 1.00 92.00 83 ILE A CA 1
ATOM 663 C C . ILE A 1 83 ? -1.744 -14.383 -6.131 1.00 92.00 83 ILE A C 1
ATOM 665 O O . ILE A 1 83 ? -0.969 -15.295 -6.428 1.00 92.00 83 ILE A O 1
ATOM 669 N N . ASP A 1 84 ? -3.056 -14.442 -6.364 1.00 92.38 84 ASP A N 1
ATOM 670 C CA . ASP A 1 84 ? -3.716 -15.576 -7.016 1.00 92.38 84 ASP A CA 1
ATOM 671 C C . ASP A 1 84 ? -3.292 -15.724 -8.484 1.00 92.38 84 ASP A C 1
ATOM 673 O O . ASP A 1 84 ? -3.133 -16.841 -8.963 1.00 92.38 84 ASP A O 1
ATOM 677 N N . PHE A 1 85 ? -3.058 -14.620 -9.198 1.00 92.25 85 PHE A N 1
ATOM 678 C CA . PHE A 1 85 ? -2.600 -14.648 -10.590 1.00 92.25 85 PHE A CA 1
ATOM 679 C C . PHE A 1 85 ? -1.164 -15.173 -10.750 1.00 92.25 85 PHE A C 1
ATOM 681 O O . PHE A 1 85 ? -0.854 -15.834 -11.743 1.00 92.25 85 PHE A O 1
ATOM 688 N N . ILE A 1 86 ? -0.267 -14.858 -9.809 1.00 87.44 86 ILE A N 1
ATOM 689 C CA . ILE A 1 86 ? 1.150 -15.262 -9.891 1.00 87.44 86 ILE A CA 1
ATOM 690 C C . ILE A 1 86 ? 1.440 -16.645 -9.287 1.00 87.44 86 ILE A C 1
ATOM 692 O O . ILE A 1 86 ? 2.550 -17.156 -9.485 1.00 87.44 86 ILE A O 1
ATOM 696 N N . THR A 1 87 ? 0.482 -17.222 -8.551 1.00 79.38 87 THR A N 1
ATOM 697 C CA . THR A 1 87 ? 0.592 -18.531 -7.880 1.00 79.38 87 THR A CA 1
ATOM 698 C C . THR A 1 87 ? 0.052 -19.649 -8.759 1.00 79.38 87 THR A C 1
ATOM 700 O O . THR A 1 87 ? 0.734 -20.697 -8.820 1.00 79.38 87 THR A O 1
#

InterPro domains:
  IPR008249 Uncharacterised protein family UPF0231 [PF06062] (14-86)
  IPR008249 Uncharacterised protein family UPF0231 [PIRSF006287] (12-87)

Foldseek 3Di:
DDADDPVLVVLLVVLVPADAPDWDWDDDPQWIWIHHQFKIKIAGPVLVPPDPDPDPPVPVVVRVVRMDMDTSVVVNVVSVVVNVVVD

Secondary structure (DSSP, 8-state):
-----HHHHHHHHHHHTPPTT--EEEE-SSEEEEE-SSEEEEEEGGGG---SS---GGGTHHHHTTEEEEEHHHHHHHHHHHHHHH-

pLDDT: mean 82.85, std 18.09, range [44.62, 98.06]

Organism: NCBI:txid1908263